Protein AF-A0A848VBW1-F1 (afdb_monomer)

Structure (mmCIF, N/CA/C/O backbone):
data_AF-A0A848VBW1-F1
#
_entry.id   AF-A0A848VBW1-F1
#
loop_
_atom_site.group_PDB
_atom_site.id
_atom_site.type_symbol
_atom_site.label_atom_id
_atom_site.label_alt_id
_atom_site.label_comp_id
_atom_site.label_asym_id
_atom_site.label_entity_id
_atom_site.label_seq_id
_atom_site.pdbx_PDB_ins_code
_atom_site.Cartn_x
_atom_site.Cartn_y
_atom_site.Cartn_z
_atom_site.occupancy
_atom_site.B_iso_or_equiv
_atom_site.auth_seq_id
_atom_site.auth_comp_id
_atom_site.auth_asym_id
_atom_site.auth_atom_id
_atom_site.pdbx_PDB_model_num
ATOM 1 N N . MET A 1 1 ? 16.054 -3.482 63.071 1.00 46.91 1 MET A N 1
ATOM 2 C CA . MET A 1 1 ? 14.855 -4.072 62.436 1.00 46.91 1 MET A CA 1
ATOM 3 C C . MET A 1 1 ? 14.455 -3.173 61.268 1.00 46.91 1 MET A C 1
ATOM 5 O O . MET A 1 1 ? 14.022 -2.052 61.502 1.00 46.91 1 MET A O 1
ATOM 9 N N . GLN A 1 2 ? 14.745 -3.592 60.030 1.00 45.47 2 GLN A N 1
ATOM 10 C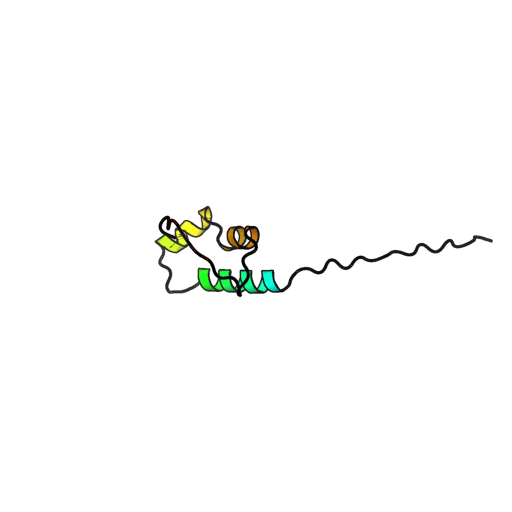 CA . GLN A 1 2 ? 14.524 -2.806 58.805 1.00 45.47 2 GLN A CA 1
ATOM 11 C C . GLN A 1 2 ? 13.026 -2.704 58.489 1.00 45.47 2 GLN A C 1
ATOM 13 O O . GLN A 1 2 ? 12.346 -3.717 58.350 1.00 45.47 2 GLN A O 1
ATOM 18 N N . ARG A 1 3 ? 12.516 -1.474 58.373 1.00 54.75 3 ARG A N 1
ATOM 19 C CA . ARG A 1 3 ? 11.159 -1.191 57.894 1.00 54.75 3 ARG A CA 1
ATOM 20 C C . ARG A 1 3 ? 11.193 -1.290 56.369 1.00 54.75 3 ARG A C 1
ATOM 22 O O . ARG A 1 3 ? 11.771 -0.429 55.714 1.00 54.75 3 ARG A O 1
ATOM 29 N N . ILE A 1 4 ? 10.637 -2.368 55.825 1.00 56.56 4 ILE A N 1
ATOM 30 C CA . ILE A 1 4 ? 10.488 -2.571 54.381 1.00 56.56 4 ILE A CA 1
ATOM 31 C C . ILE A 1 4 ? 9.435 -1.569 53.894 1.00 56.56 4 ILE A C 1
ATOM 33 O O . ILE A 1 4 ? 8.242 -1.749 54.123 1.00 56.56 4 ILE A O 1
ATOM 37 N 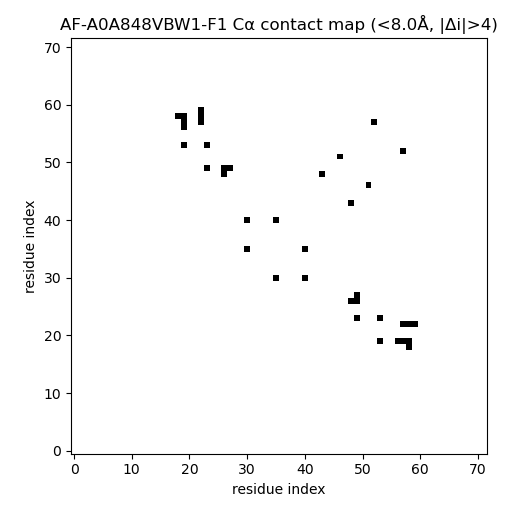N . ALA A 1 5 ? 9.883 -0.473 53.283 1.00 55.09 5 ALA A N 1
ATOM 38 C CA . ALA A 1 5 ? 9.019 0.431 52.539 1.00 55.09 5 ALA A CA 1
ATOM 39 C C . ALA A 1 5 ? 8.675 -0.248 51.206 1.00 55.09 5 ALA A C 1
ATOM 41 O O . ALA A 1 5 ? 9.542 -0.427 50.352 1.00 55.09 5 ALA A O 1
ATOM 42 N N . GLY A 1 6 ? 7.429 -0.701 51.066 1.00 51.75 6 GLY A N 1
ATOM 43 C CA . GLY A 1 6 ? 6.937 -1.335 49.846 1.00 51.75 6 GLY A CA 1
ATOM 44 C C . GLY A 1 6 ? 6.875 -0.334 48.695 1.00 51.75 6 GLY A C 1
ATOM 45 O O . GLY A 1 6 ? 6.153 0.657 48.771 1.00 51.75 6 GLY A O 1
ATOM 46 N N . PHE A 1 7 ? 7.630 -0.599 47.631 1.00 64.19 7 PHE A N 1
ATOM 47 C CA . PHE A 1 7 ? 7.507 0.093 46.352 1.00 64.19 7 PHE A CA 1
ATOM 48 C C . PHE A 1 7 ? 6.330 -0.514 45.578 1.00 64.19 7 PHE A C 1
ATOM 50 O O . PHE A 1 7 ? 6.376 -1.680 45.188 1.00 64.19 7 PHE A O 1
ATOM 57 N N . LEU A 1 8 ? 5.271 0.267 45.360 1.00 66.75 8 LEU A N 1
ATOM 58 C CA . LEU A 1 8 ? 4.180 -0.099 44.459 1.00 66.75 8 LEU A CA 1
ATOM 59 C C . LEU A 1 8 ? 4.605 0.264 43.027 1.00 66.75 8 LEU A C 1
ATOM 61 O O . LEU A 1 8 ? 4.611 1.437 42.658 1.00 66.75 8 LEU A O 1
ATOM 65 N N . VAL A 1 9 ? 5.002 -0.728 42.230 1.00 67.25 9 VAL A N 1
ATOM 66 C CA . VAL A 1 9 ? 5.289 -0.535 40.801 1.00 67.25 9 VAL A CA 1
ATOM 67 C C . VAL A 1 9 ? 3.970 -0.617 40.036 1.00 67.25 9 VAL A C 1
ATOM 69 O O . VAL A 1 9 ? 3.375 -1.687 39.923 1.00 67.25 9 VAL A O 1
ATOM 72 N N . LEU A 1 10 ? 3.501 0.521 39.526 1.00 70.44 10 LEU A N 1
ATOM 73 C CA . LEU A 1 10 ? 2.348 0.590 38.634 1.00 70.44 10 LEU A CA 1
ATOM 74 C C . LEU A 1 10 ? 2.801 0.232 37.210 1.00 70.44 10 LEU A C 1
ATOM 76 O O . LEU A 1 10 ? 3.471 1.024 36.552 1.00 70.44 10 LEU A O 1
ATOM 80 N N . PHE A 1 11 ? 2.454 -0.967 36.740 1.00 70.38 11 PHE A N 1
ATOM 81 C CA . PHE A 1 11 ? 2.649 -1.361 35.343 1.00 70.38 11 PHE A CA 1
ATOM 82 C 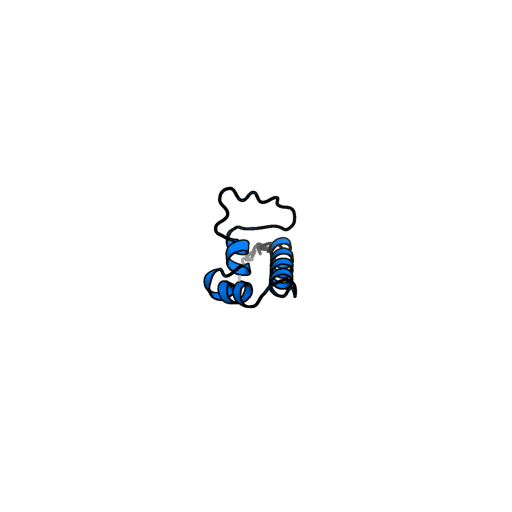C . PHE A 1 11 ? 1.553 -0.724 34.482 1.00 70.38 11 PHE A C 1
ATOM 84 O O . PHE A 1 11 ? 0.386 -1.104 34.565 1.00 70.38 11 PHE A O 1
ATOM 91 N N . PHE A 1 12 ? 1.923 0.254 33.656 1.00 71.94 12 PHE A N 1
ATOM 92 C CA . PHE A 1 12 ? 1.046 0.785 32.617 1.00 71.94 12 PHE A CA 1
ATOM 93 C C . PHE A 1 12 ? 1.114 -0.150 31.404 1.00 71.94 12 PHE A C 1
ATOM 95 O O . PHE A 1 12 ? 2.148 -0.240 30.743 1.00 71.94 12 PHE A O 1
ATOM 102 N N . ALA A 1 13 ? 0.035 -0.885 31.134 1.00 68.44 13 ALA A N 1
ATOM 103 C CA . ALA A 1 13 ? -0.071 -1.692 29.926 1.00 68.44 13 ALA A CA 1
ATOM 104 C C . ALA A 1 13 ? -0.281 -0.757 28.726 1.00 68.44 13 ALA A C 1
ATOM 106 O O . ALA A 1 13 ? -1.329 -0.126 28.594 1.00 68.44 13 ALA A O 1
ATOM 107 N N . ILE A 1 14 ? 0.726 -0.654 27.860 1.00 71.69 14 ILE A N 1
ATOM 108 C CA . ILE A 1 14 ? 0.583 0.010 26.564 1.00 71.69 14 ILE A CA 1
ATOM 109 C C . ILE A 1 14 ? -0.237 -0.933 25.681 1.00 71.69 14 ILE A C 1
ATOM 111 O O . ILE A 1 14 ? 0.250 -1.987 25.279 1.00 71.69 14 ILE A O 1
ATOM 115 N N . ALA A 1 15 ? -1.493 -0.581 25.410 1.00 61.66 15 ALA A N 1
ATOM 116 C CA . ALA A 1 15 ? -2.310 -1.300 24.444 1.00 61.66 15 ALA A CA 1
ATOM 117 C C . ALA A 1 15 ? -1.812 -0.964 23.030 1.00 61.66 15 ALA A C 1
ATOM 119 O O . ALA A 1 15 ? -2.069 0.126 22.520 1.00 61.66 15 ALA A O 1
ATOM 120 N N . THR A 1 16 ? -1.078 -1.885 22.407 1.00 61.06 16 THR A N 1
ATOM 121 C CA . THR A 1 16 ? -0.795 -1.826 20.971 1.00 61.06 16 THR A CA 1
ATOM 122 C C . THR A 1 16 ? -2.068 -2.193 20.210 1.00 61.06 16 THR A C 1
ATOM 124 O O . THR A 1 16 ? -2.772 -3.144 20.554 1.00 61.06 16 THR A O 1
ATOM 127 N N . SER A 1 17 ? -2.406 -1.403 19.199 1.00 64.69 17 SER A N 1
ATOM 128 C CA . SER A 1 17 ? -3.608 -1.590 18.392 1.00 64.69 17 SER A CA 1
ATOM 129 C C . SER A 1 17 ? -3.420 -2.791 17.446 1.00 64.69 17 SER A C 1
ATOM 131 O O . SER A 1 17 ? -2.592 -2.754 16.546 1.00 64.69 17 SER A O 1
ATOM 133 N N . ASN A 1 18 ? -4.187 -3.874 17.648 1.00 64.88 18 ASN A N 1
ATOM 134 C CA . ASN A 1 18 ? -4.193 -5.050 16.752 1.00 64.88 18 ASN A CA 1
ATOM 135 C C . ASN A 1 18 ? -4.800 -4.741 15.365 1.00 64.88 18 ASN A C 1
ATOM 137 O O . ASN A 1 18 ? -4.617 -5.504 14.419 1.00 64.88 18 ASN A O 1
ATOM 141 N N . ALA A 1 19 ? -5.560 -3.646 15.250 1.00 64.25 19 ALA A N 1
ATOM 142 C CA . ALA A 1 19 ? -6.208 -3.242 14.003 1.00 64.25 19 ALA A CA 1
ATOM 143 C C . ALA A 1 19 ? -5.188 -2.773 12.952 1.00 64.25 19 ALA A C 1
ATOM 145 O O . ALA A 1 19 ? -5.392 -2.980 11.753 1.00 64.25 19 ALA A O 1
ATOM 146 N N . ASP A 1 20 ? -4.074 -2.194 13.404 1.00 80.50 20 ASP A N 1
ATOM 147 C CA . ASP A 1 20 ? -3.027 -1.696 12.514 1.00 80.50 20 ASP A CA 1
ATOM 148 C C . ASP A 1 20 ? -2.270 -2.873 11.873 1.00 80.50 20 ASP A C 1
ATOM 150 O O . ASP A 1 20 ? -2.076 -2.893 10.661 1.00 80.50 20 ASP A O 1
ATOM 154 N N . GLU A 1 21 ? -1.971 -3.929 12.640 1.00 88.38 21 GLU A N 1
ATOM 155 C CA . GLU A 1 21 ? -1.283 -5.130 12.139 1.00 88.38 21 GLU A CA 1
ATOM 156 C C . GLU A 1 21 ? -2.118 -5.901 11.101 1.00 88.38 21 GLU A C 1
ATOM 158 O O . GLU A 1 21 ? -1.608 -6.305 10.054 1.00 88.38 21 GLU A O 1
ATOM 163 N N . GLN A 1 22 ? -3.427 -6.056 11.335 1.00 93.12 22 GLN A N 1
ATOM 164 C CA . GLN A 1 22 ? -4.322 -6.681 10.353 1.00 93.12 22 GLN A CA 1
ATOM 165 C C . GLN A 1 22 ? -4.437 -5.853 9.070 1.00 93.12 22 GLN A C 1
ATOM 167 O O . GLN A 1 22 ? -4.511 -6.416 7.976 1.00 93.12 22 GLN A O 1
ATOM 172 N N . THR A 1 23 ? -4.446 -4.523 9.186 1.00 95.50 23 THR A N 1
ATOM 173 C CA . THR A 1 23 ? -4.486 -3.641 8.016 1.00 95.50 23 THR A CA 1
ATOM 174 C C . THR A 1 23 ? -3.177 -3.722 7.231 1.00 95.50 23 THR A C 1
ATOM 176 O O . THR A 1 23 ? -3.213 -3.884 6.013 1.00 95.50 23 THR A O 1
ATOM 179 N N . GLU A 1 24 ? -2.021 -3.707 7.902 1.00 96.06 24 GLU A N 1
ATOM 180 C CA . GLU A 1 24 ? -0.720 -3.911 7.254 1.00 96.06 24 GLU A CA 1
ATOM 181 C C .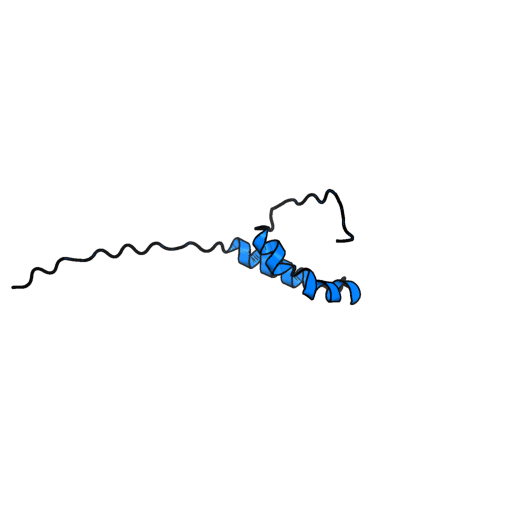 GLU A 1 24 ? -0.642 -5.253 6.519 1.00 96.06 24 GLU A C 1
ATOM 183 O O . GLU A 1 24 ? -0.142 -5.309 5.394 1.00 96.06 24 GLU A O 1
ATOM 188 N N . GLN A 1 25 ? -1.169 -6.327 7.112 1.00 96.94 25 GLN A N 1
ATOM 189 C CA . GLN A 1 25 ? -1.209 -7.640 6.471 1.00 96.94 25 GLN A CA 1
ATOM 190 C C . GLN A 1 25 ? -2.054 -7.622 5.187 1.00 96.94 25 GLN A C 1
ATOM 192 O O . GLN A 1 25 ? -1.595 -8.099 4.150 1.00 96.94 25 GLN A O 1
ATOM 197 N N . LYS A 1 26 ? -3.234 -6.987 5.210 1.00 96.88 26 LYS A N 1
ATOM 198 C CA . LYS A 1 26 ? -4.060 -6.791 4.004 1.00 96.88 26 LYS A CA 1
ATOM 199 C C . LYS A 1 26 ? -3.329 -5.978 2.931 1.00 96.88 26 LYS A C 1
ATOM 201 O O . LYS A 1 26 ? -3.453 -6.274 1.744 1.00 96.88 26 LYS A O 1
ATOM 206 N N . VAL A 1 27 ? -2.547 -4.968 3.326 1.00 97.06 27 VAL A N 1
ATOM 207 C CA . VAL A 1 27 ? -1.715 -4.194 2.388 1.00 97.06 27 VAL A CA 1
ATOM 208 C C . VAL A 1 27 ? -0.638 -5.082 1.759 1.00 97.06 27 VAL A C 1
ATOM 210 O O . VAL A 1 27 ? -0.445 -5.009 0.548 1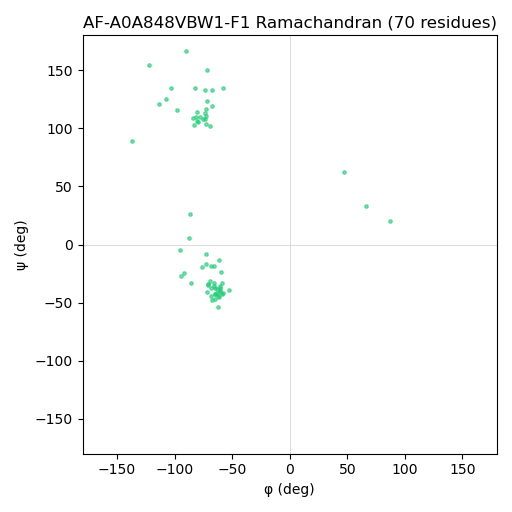.00 97.06 27 VAL A O 1
ATOM 213 N N . ARG A 1 28 ? 0.030 -5.950 2.532 1.00 97.75 28 ARG A N 1
ATOM 214 C CA . ARG A 1 28 ? 1.024 -6.906 2.004 1.00 97.75 28 ARG A CA 1
ATOM 215 C C . ARG A 1 28 ? 0.400 -7.881 1.007 1.00 97.75 28 ARG A C 1
ATOM 217 O O . ARG A 1 28 ? 0.925 -8.046 -0.085 1.00 97.75 28 ARG A O 1
ATOM 224 N N . GLU A 1 29 ? -0.761 -8.440 1.333 1.00 97.75 29 GLU A N 1
ATOM 225 C CA . GLU A 1 29 ? -1.507 -9.322 0.426 1.00 97.75 29 GLU A CA 1
ATOM 226 C C . GLU A 1 29 ? -1.901 -8.611 -0.878 1.00 97.75 29 GLU A C 1
ATOM 228 O O . GLU A 1 29 ? -1.776 -9.181 -1.960 1.00 97.75 29 GLU A O 1
ATOM 233 N N . ALA A 1 30 ? -2.321 -7.343 -0.803 1.00 96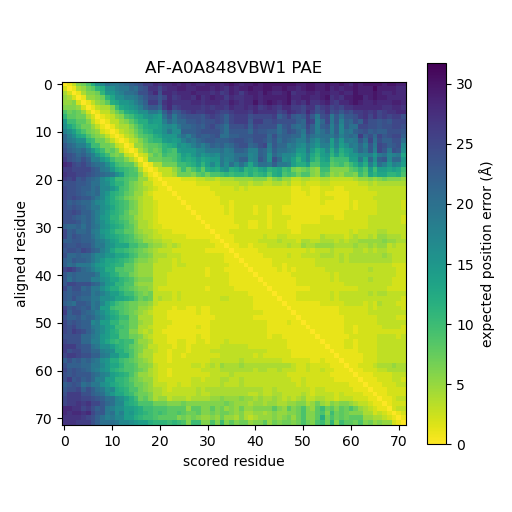.25 30 ALA A N 1
ATOM 234 C CA . ALA A 1 30 ? -2.604 -6.539 -1.990 1.00 96.25 30 ALA A CA 1
ATOM 235 C C . ALA A 1 30 ? -1.337 -6.251 -2.816 1.00 96.25 30 ALA A C 1
ATOM 237 O O . ALA A 1 30 ? -1.396 -6.225 -4.048 1.00 96.25 30 ALA A O 1
ATOM 238 N N . MET A 1 31 ? -0.190 -6.050 -2.160 1.00 96.56 31 MET A N 1
ATOM 239 C CA . MET A 1 31 ? 1.095 -5.869 -2.836 1.00 96.56 31 MET A CA 1
ATOM 240 C C . MET A 1 31 ? 1.546 -7.124 -3.591 1.00 96.56 31 MET A C 1
ATOM 242 O O . MET A 1 31 ? 2.148 -6.973 -4.655 1.00 96.56 31 MET A O 1
ATOM 246 N N . ASP A 1 32 ? 1.222 -8.315 -3.088 1.00 96.69 32 ASP A N 1
ATOM 247 C CA . ASP A 1 32 ? 1.568 -9.609 -3.692 1.00 96.69 32 ASP A CA 1
ATOM 248 C C . ASP A 1 32 ? 0.527 -10.103 -4.718 1.00 96.69 32 ASP A C 1
ATOM 250 O O . ASP A 1 32 ? 0.624 -11.217 -5.227 1.00 96.69 32 ASP A O 1
ATOM 254 N N . SER A 1 33 ? -0.485 -9.291 -5.040 1.00 96.75 33 SER A N 1
ATOM 255 C CA . SER A 1 33 ? -1.561 -9.685 -5.951 1.00 96.75 33 SER A CA 1
ATOM 256 C C . SER A 1 33 ? -1.091 -9.867 -7.401 1.00 96.75 33 SER A C 1
ATOM 258 O O . S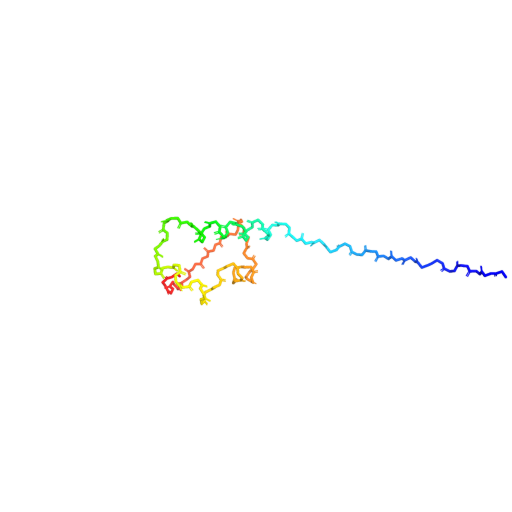ER A 1 33 ? -0.492 -8.964 -7.989 1.00 96.75 33 SER A O 1
ATOM 260 N N . ASP A 1 34 ? -1.494 -10.980 -8.025 1.00 96.19 34 ASP A N 1
ATOM 261 C CA . ASP A 1 34 ? -1.196 -11.324 -9.428 1.00 96.19 34 ASP A CA 1
ATOM 262 C C . ASP A 1 34 ? -1.751 -10.326 -10.464 1.00 96.19 34 ASP A C 1
ATOM 264 O O . ASP A 1 34 ? -1.374 -10.365 -11.635 1.00 96.19 34 ASP A O 1
ATOM 268 N N . VAL A 1 35 ? -2.657 -9.424 -10.066 1.00 96.25 35 VAL A N 1
ATOM 269 C CA . VAL A 1 35 ? -3.174 -8.370 -10.960 1.00 96.25 35 VAL A CA 1
ATOM 270 C C . VAL A 1 35 ? -2.143 -7.274 -11.233 1.00 96.25 35 VAL A C 1
ATOM 272 O O . VAL A 1 35 ? -2.321 -6.494 -12.170 1.00 96.25 35 VAL A O 1
ATOM 275 N N . ARG A 1 36 ? -1.083 -7.195 -10.419 1.00 96.00 36 ARG A N 1
ATOM 276 C CA . ARG A 1 36 ? -0.026 -6.192 -10.548 1.00 96.00 36 ARG A CA 1
ATOM 277 C C . ARG A 1 36 ? 0.991 -6.610 -11.604 1.00 96.00 36 ARG A C 1
ATOM 279 O O . ARG A 1 36 ? 1.474 -7.738 -11.623 1.00 96.00 36 ARG A O 1
ATOM 286 N N . ASN A 1 37 ? 1.379 -5.676 -12.463 1.00 95.75 37 ASN A N 1
ATOM 287 C CA . ASN A 1 37 ? 2.443 -5.887 -13.438 1.00 95.75 37 ASN A CA 1
ATOM 288 C C . ASN A 1 37 ? 3.829 -5.501 -12.881 1.00 95.75 37 ASN A C 1
ATOM 290 O O . ASN A 1 37 ? 3.965 -4.791 -11.885 1.00 95.75 37 ASN A O 1
ATOM 294 N N . ALA A 1 38 ? 4.890 -5.919 -13.579 1.00 96.56 38 ALA A N 1
ATOM 295 C CA . ALA A 1 38 ? 6.270 -5.676 -13.152 1.00 96.56 38 ALA A CA 1
ATOM 296 C C . ALA A 1 38 ? 6.624 -4.183 -12.989 1.00 96.56 38 ALA A C 1
ATOM 298 O O . ALA A 1 38 ? 7.420 -3.831 -12.117 1.00 96.56 38 ALA A O 1
ATOM 299 N N . ALA A 1 39 ? 6.040 -3.295 -13.803 1.00 95.06 39 ALA A N 1
ATOM 300 C CA . ALA A 1 39 ? 6.269 -1.857 -13.683 1.00 95.06 39 ALA A CA 1
ATOM 301 C C . ALA A 1 39 ? 5.605 -1.283 -12.422 1.00 95.06 39 ALA A C 1
ATOM 303 O O . ALA A 1 39 ? 6.158 -0.379 -11.799 1.00 95.06 39 ALA A O 1
ATOM 304 N N . GLU A 1 40 ? 4.455 -1.819 -12.008 1.00 95.12 40 GLU A N 1
ATOM 305 C CA . GLU A 1 40 ? 3.784 -1.434 -10.767 1.00 95.12 40 GLU A CA 1
ATOM 306 C C . GLU A 1 40 ? 4.589 -1.857 -9.540 1.00 95.12 40 GLU A C 1
ATOM 308 O O . GLU A 1 40 ? 4.831 -1.012 -8.679 1.00 95.12 40 GLU A O 1
ATOM 313 N N . THR A 1 41 ? 5.060 -3.107 -9.494 1.00 95.88 41 THR A N 1
ATOM 314 C CA . THR A 1 41 ? 5.893 -3.634 -8.398 1.00 95.88 41 THR A CA 1
ATOM 315 C C . THR A 1 41 ? 7.229 -2.897 -8.286 1.00 95.88 41 THR A C 1
ATOM 317 O O . THR A 1 41 ? 7.684 -2.581 -7.188 1.00 95.88 41 THR A O 1
ATOM 320 N N . ALA A 1 42 ? 7.855 -2.529 -9.411 1.00 96.19 42 ALA A N 1
ATOM 321 C CA . ALA A 1 42 ? 9.126 -1.798 -9.405 1.00 96.19 42 ALA A CA 1
ATOM 322 C C . ALA A 1 42 ? 9.055 -0.436 -8.677 1.00 96.19 42 ALA A C 1
ATOM 324 O O . ALA A 1 42 ? 10.078 0.067 -8.203 1.00 96.19 42 ALA A O 1
ATOM 325 N N . ARG A 1 43 ? 7.859 0.165 -8.561 1.00 95.69 43 ARG A N 1
ATOM 326 C CA . ARG A 1 43 ? 7.648 1.444 -7.859 1.00 95.69 43 ARG A CA 1
ATOM 327 C C . ARG A 1 43 ? 7.652 1.298 -6.334 1.00 95.69 43 ARG A C 1
ATOM 329 O O . ARG A 1 43 ? 7.894 2.296 -5.651 1.00 95.69 43 ARG A O 1
ATOM 336 N N . ASP A 1 44 ? 7.452 0.095 -5.795 1.00 96.31 44 ASP A N 1
ATOM 337 C CA . ASP A 1 44 ? 7.281 -0.134 -4.352 1.00 96.31 44 ASP A CA 1
ATOM 338 C C . ASP A 1 44 ? 8.496 0.313 -3.543 1.00 96.31 44 ASP A C 1
ATOM 340 O O . ASP A 1 44 ? 8.335 0.922 -2.488 1.00 96.31 44 ASP A O 1
ATOM 344 N N . ARG A 1 45 ? 9.711 0.144 -4.085 1.00 96.31 45 ARG A N 1
ATOM 345 C CA . ARG A 1 45 ? 10.954 0.624 -3.456 1.00 96.31 45 ARG A CA 1
ATOM 346 C C . ARG A 1 45 ? 10.888 2.110 -3.094 1.00 96.31 45 ARG A C 1
ATOM 348 O O . ARG A 1 45 ? 11.403 2.516 -2.057 1.00 96.31 45 ARG A O 1
ATOM 355 N N . ASN A 1 46 ? 10.284 2.922 -3.959 1.00 95.44 46 ASN A N 1
ATOM 356 C CA . ASN A 1 46 ? 10.217 4.368 -3.767 1.00 95.44 46 ASN A CA 1
ATOM 357 C C . ASN A 1 46 ? 8.945 4.795 -3.016 1.00 95.44 46 ASN A C 1
ATOM 359 O O . ASN A 1 46 ? 8.936 5.861 -2.411 1.00 95.44 46 ASN A O 1
ATOM 363 N N . ARG A 1 47 ? 7.874 3.993 -3.074 1.00 94.44 47 ARG A N 1
ATOM 364 C CA . ARG A 1 47 ? 6.555 4.327 -2.506 1.00 94.44 47 ARG A CA 1
ATOM 365 C C . ARG A 1 47 ? 6.326 3.789 -1.104 1.00 94.44 47 ARG A C 1
ATOM 367 O O . ARG A 1 47 ? 5.550 4.379 -0.359 1.00 94.44 47 ARG A O 1
ATOM 374 N N . ARG A 1 48 ? 6.998 2.688 -0.762 1.00 96.94 48 ARG A N 1
ATOM 375 C CA . ARG A 1 48 ? 6.956 2.036 0.552 1.00 96.94 48 ARG A CA 1
ATOM 376 C C . ARG A 1 48 ? 5.514 1.864 1.057 1.00 96.94 48 ARG A C 1
ATOM 378 O O . ARG A 1 48 ? 5.146 2.510 2.035 1.00 96.94 48 ARG A O 1
ATOM 385 N N . PRO A 1 49 ? 4.656 1.098 0.352 1.00 95.81 49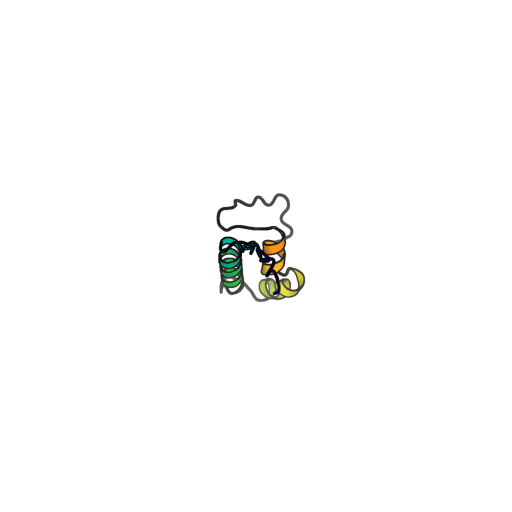 PRO A N 1
ATOM 386 C CA . PRO A 1 49 ? 3.210 1.153 0.571 1.00 95.81 49 PRO A CA 1
ATOM 387 C C . PRO A 1 49 ? 2.800 0.816 2.007 1.00 95.81 49 PRO A C 1
ATOM 389 O O . PRO A 1 49 ? 1.986 1.535 2.578 1.00 95.81 49 PRO A O 1
ATOM 392 N N . VAL A 1 50 ? 3.402 -0.214 2.612 1.00 96.81 50 VAL A N 1
ATOM 393 C CA . VAL A 1 50 ? 3.107 -0.600 4.001 1.00 96.81 50 VAL A CA 1
ATOM 394 C C . VAL A 1 50 ? 3.466 0.533 4.957 1.00 96.81 50 VAL A C 1
ATOM 396 O O . VAL A 1 50 ? 2.614 0.993 5.708 1.00 96.81 50 VAL A O 1
ATOM 399 N N . GLU A 1 51 ? 4.700 1.036 4.902 1.00 96.25 51 GLU A N 1
ATOM 400 C CA . GLU A 1 51 ? 5.155 2.050 5.855 1.00 96.25 51 GLU A CA 1
ATOM 401 C C . GLU A 1 51 ? 4.458 3.394 5.656 1.00 96.25 51 GLU A C 1
ATOM 403 O O . GLU A 1 51 ? 4.143 4.076 6.628 1.00 96.25 51 GLU A O 1
ATOM 408 N N . THR A 1 52 ? 4.200 3.777 4.406 1.00 95.38 52 THR A N 1
ATOM 409 C CA . THR A 1 52 ? 3.489 5.014 4.083 1.00 95.38 52 THR A CA 1
ATOM 410 C C . THR A 1 52 ? 2.047 4.959 4.586 1.00 95.38 52 THR A C 1
ATOM 412 O O . THR A 1 52 ? 1.594 5.902 5.232 1.00 95.38 52 THR A O 1
ATOM 415 N N . LEU A 1 53 ? 1.318 3.865 4.340 1.00 95.25 53 LEU A N 1
ATOM 416 C CA . LEU A 1 53 ? -0.072 3.740 4.793 1.00 95.25 53 LEU A CA 1
ATOM 417 C C . LEU A 1 53 ? -0.175 3.574 6.316 1.00 95.25 53 LEU A C 1
ATOM 419 O O . LEU A 1 53 ? -1.083 4.149 6.918 1.00 95.25 53 LEU A O 1
ATOM 423 N N . ALA A 1 54 ? 0.783 2.886 6.945 1.00 94.25 54 ALA A N 1
ATOM 424 C CA . ALA A 1 54 ? 0.898 2.821 8.401 1.00 94.25 54 ALA A CA 1
ATOM 425 C C . ALA A 1 54 ? 1.183 4.205 9.010 1.00 94.25 54 ALA A C 1
ATOM 427 O O . ALA A 1 54 ? 0.556 4.589 9.994 1.00 94.25 54 ALA A O 1
ATOM 428 N N . PHE A 1 55 ? 2.060 5.006 8.390 1.00 94.00 55 PHE A N 1
ATOM 429 C CA . PHE A 1 55 ? 2.312 6.390 8.807 1.00 94.00 55 PHE A CA 1
ATOM 430 C C . PHE A 1 55 ? 1.051 7.263 8.730 1.00 94.00 55 PHE A C 1
ATOM 432 O O . PHE A 1 55 ? 0.811 8.075 9.622 1.00 94.00 55 PHE A O 1
ATOM 439 N N . PHE A 1 56 ? 0.220 7.077 7.700 1.00 93.12 56 PHE A N 1
ATOM 440 C CA . PHE A 1 56 ? -1.079 7.749 7.598 1.00 93.12 56 PHE A CA 1
ATOM 441 C C . PHE A 1 56 ? -2.141 7.199 8.563 1.00 93.12 56 PHE A C 1
ATOM 443 O O . PHE A 1 56 ? -3.210 7.797 8.684 1.00 93.12 56 PHE A O 1
ATOM 450 N N . GLY A 1 57 ? -1.862 6.093 9.260 1.00 92.44 57 GLY A N 1
ATOM 451 C CA . GLY A 1 57 ? -2.798 5.449 10.177 1.00 92.44 57 GLY A CA 1
ATOM 452 C C . GLY A 1 57 ? -4.020 4.867 9.470 1.00 92.44 57 GLY A C 1
ATOM 453 O O . GLY A 1 57 ? -5.118 4.914 10.030 1.00 92.44 57 GLY A O 1
ATOM 454 N N . LEU A 1 58 ? -3.850 4.378 8.233 1.00 93.94 58 LEU A N 1
ATOM 455 C CA . LEU A 1 58 ? -4.927 3.745 7.473 1.00 93.94 58 LEU A CA 1
ATOM 456 C C . LEU A 1 58 ? -5.491 2.551 8.257 1.00 93.94 58 LEU A C 1
ATOM 458 O O . LEU A 1 58 ? -4.734 1.713 8.740 1.00 93.94 58 LEU A O 1
ATOM 462 N N . LYS A 1 59 ? -6.821 2.456 8.319 1.00 93.12 59 LYS A N 1
ATOM 463 C CA . LYS A 1 59 ? -7.555 1.305 8.861 1.00 93.12 59 LYS A CA 1
ATOM 464 C C . LYS A 1 59 ? -8.487 0.738 7.805 1.00 93.12 59 LYS A C 1
ATOM 466 O O . LYS A 1 59 ? -8.904 1.450 6.890 1.00 93.12 59 LYS A O 1
ATOM 471 N N . ASP A 1 60 ? -8.808 -0.539 7.934 1.00 93.12 60 ASP A N 1
ATOM 472 C CA . ASP A 1 60 ? -9.583 -1.288 6.945 1.00 93.12 60 ASP A CA 1
ATOM 473 C C . ASP A 1 60 ? -11.043 -0.826 6.772 1.00 93.12 60 ASP A C 1
ATOM 475 O O . ASP A 1 60 ? -11.651 -1.117 5.743 1.00 93.12 60 ASP A O 1
ATOM 479 N N . ASP A 1 61 ? -11.592 -0.082 7.732 1.00 93.31 61 ASP A N 1
ATOM 480 C CA . ASP A 1 61 ? -12.942 0.487 7.703 1.00 93.31 61 ASP A CA 1
ATOM 481 C C . ASP A 1 61 ? -13.001 1.939 7.189 1.00 93.31 61 ASP A C 1
ATOM 483 O O . ASP A 1 61 ? -14.088 2.504 7.008 1.00 93.31 61 ASP A O 1
ATOM 487 N N . MET A 1 62 ? -11.847 2.556 6.918 1.00 95.25 62 MET A N 1
ATOM 488 C CA . MET A 1 62 ? -11.776 3.920 6.403 1.00 95.25 62 MET A CA 1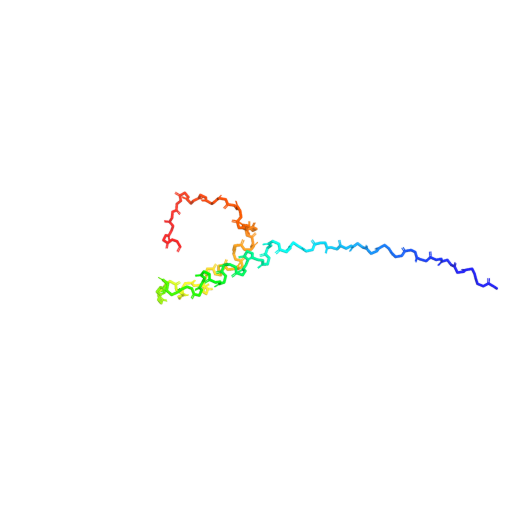
ATOM 489 C C . MET A 1 62 ? -12.228 4.007 4.944 1.00 95.25 62 MET A C 1
ATOM 491 O O . MET A 1 62 ? -12.031 3.106 4.130 1.00 95.25 62 MET A O 1
ATOM 495 N N . ARG A 1 63 ? -12.786 5.165 4.575 1.00 96.12 63 ARG A N 1
ATOM 496 C CA . ARG A 1 63 ? -13.043 5.528 3.177 1.00 96.12 63 ARG A CA 1
ATOM 497 C C . ARG A 1 63 ? -12.053 6.596 2.742 1.00 96.12 63 ARG A C 1
ATOM 499 O O . ARG A 1 63 ? -11.970 7.647 3.371 1.00 96.12 63 ARG A O 1
ATOM 506 N N . VAL A 1 64 ? -11.334 6.329 1.658 1.00 92.75 64 VAL A N 1
ATOM 507 C CA . VAL A 1 64 ? -10.314 7.226 1.106 1.00 92.75 64 VAL A CA 1
ATOM 508 C C . VAL A 1 64 ? -10.872 7.942 -0.124 1.00 92.75 64 VAL A C 1
ATOM 510 O O . VAL A 1 64 ? -11.499 7.316 -0.977 1.00 92.75 64 VAL A O 1
ATOM 513 N N . LEU A 1 65 ? -10.643 9.254 -0.214 1.00 94.75 65 LEU A N 1
ATOM 514 C CA . LEU A 1 65 ? -10.924 10.068 -1.396 1.00 94.75 65 LEU A CA 1
ATOM 515 C C . LEU A 1 65 ? -9.601 10.574 -1.975 1.00 94.75 65 LEU A C 1
ATOM 517 O O . LEU A 1 65 ? -8.867 11.294 -1.302 1.00 94.75 65 LEU A O 1
ATOM 521 N N . GLU A 1 66 ? -9.325 10.242 -3.231 1.00 93.25 66 GLU A N 1
ATOM 522 C CA . GLU A 1 66 ? -8.192 10.783 -3.979 1.00 93.25 66 GLU A CA 1
ATOM 523 C C . GLU A 1 66 ? -8.673 11.940 -4.864 1.00 93.25 66 GLU A C 1
ATOM 525 O O . GLU A 1 66 ? -9.502 11.753 -5.752 1.00 93.25 66 GLU A O 1
ATOM 530 N N . LEU A 1 67 ? -8.183 13.155 -4.603 1.00 95.19 67 LEU A N 1
ATOM 531 C CA . LEU A 1 67 ? -8.597 14.351 -5.350 1.00 95.19 67 LEU A CA 1
ATOM 532 C C . LEU A 1 67 ? -7.788 14.562 -6.636 1.00 95.19 67 LEU A C 1
ATOM 534 O O . LEU A 1 67 ? -8.312 15.091 -7.612 1.00 95.19 67 LEU A O 1
ATOM 538 N N . LEU A 1 68 ? -6.508 14.182 -6.625 1.00 94.19 68 LEU A N 1
ATOM 539 C CA . LEU A 1 68 ? -5.561 14.409 -7.717 1.00 94.19 68 LEU A CA 1
ATOM 540 C C . LEU A 1 68 ? -4.717 13.146 -7.938 1.00 94.19 68 LEU A C 1
ATOM 542 O O . LEU A 1 68 ? -3.654 13.020 -7.327 1.00 94.19 68 LEU A O 1
ATOM 546 N N . PRO A 1 69 ? -5.170 12.210 -8.790 1.00 88.25 69 PRO A N 1
ATOM 547 C CA . PRO A 1 69 ? -4.458 10.959 -8.986 1.00 88.25 69 PRO A CA 1
ATOM 548 C C . PRO A 1 69 ? -3.172 11.150 -9.793 1.00 88.25 69 PRO A C 1
ATOM 550 O O . PRO A 1 69 ? -3.193 11.512 -10.969 1.00 88.25 69 PRO A O 1
ATOM 553 N N . GLY A 1 70 ? -2.032 10.868 -9.159 1.00 84.69 70 GLY A N 1
ATOM 554 C CA . GLY A 1 70 ? -0.684 10.960 -9.742 1.00 84.69 70 GLY A CA 1
ATOM 555 C C . GLY A 1 70 ? -0.232 9.699 -10.487 1.00 84.69 70 GLY A C 1
ATOM 556 O O . GLY A 1 70 ? 0.966 9.423 -10.559 1.00 84.69 70 GLY A O 1
ATOM 557 N N . GLY A 1 71 ? -1.178 8.905 -10.997 1.00 82.38 71 GLY A N 1
ATOM 558 C CA . GLY A 1 71 ? -0.920 7.585 -11.586 1.00 82.38 71 GLY A CA 1
ATOM 559 C C . GLY A 1 71 ? -0.920 6.434 -10.577 1.00 82.38 71 GLY A C 1
ATOM 560 O O . GLY A 1 71 ? -0.334 5.391 -10.893 1.00 82.38 71 GLY A O 1
ATOM 561 N N . GLY A 1 72 ? -1.544 6.674 -9.408 1.00 73.31 72 GLY A N 1
ATOM 562 C CA . GLY A 1 72 ? -1.645 5.778 -8.252 1.00 73.31 72 GLY A CA 1
ATOM 563 C C . GLY A 1 72 ? -0.282 5.364 -7.767 1.00 73.31 72 GLY A C 1
ATOM 564 O O . GLY A 1 72 ? 0.286 4.471 -8.428 1.00 73.31 72 GLY A O 1
#

Solvent-accessible surface area (backbone atoms only — not comparable to full-atom values): 4996 Å² total; per-residue (Å²): 135,86,81,81,78,81,81,83,81,81,82,79,83,80,81,76,68,67,62,50,58,57,31,46,50,54,48,52,54,61,71,70,36,88,88,60,50,72,74,62,59,66,45,40,85,81,58,38,63,58,64,49,42,55,72,70,63,58,49,85,86,64,84,87,83,82,90,75,82,86,77,122

pLDDT: mean 85.55, std 15.17, range [45.47, 97.75]

Radius of gyration: 21.59 Å; Cα contacts (8 Å, |Δi|>4): 19; chains: 1; bounding box: 28×26×76 Å

Mean predicted aligned error: 9.41 Å

Secondary structure (DSSP, 8-state):
-----------------HHHHHHHHHHHHHHT-TT--HHHHHTHHHH-HHHHHHHTT--TT-----SS-S--

Sequence (72 aa):
MQRIAGFLVLFFAIATSNADEQTEQKVREAMDSDVRNAAETARDRNRRPVETLAFFGLKDDMRVLELLPGGG

Foldseek 3Di:
DDDPDDDDDDDDDDDDDPQLVVVLVVQVVVLVDPVDDPVRNVCCVVCVRSVVCVVVVDGPPDDDDDPDDPVD